Protein AF-A0A478FR84-F1 (afdb_monomer)

Organism: NCBI:txid1494318

Radius of gyration: 19.39 Å; Cα contacts (8 Å, |Δi|>4): 205; chains: 1; bounding box: 71×30×45 Å

Solvent-accessible surface area (backbone atoms only — not comparable to full-atom values): 10203 Å² total; per-residue (Å²): 140,83,86,85,77,84,77,79,88,84,86,74,89,77,79,89,72,84,86,78,90,81,72,82,92,56,98,80,69,77,86,76,57,86,54,21,46,54,40,54,37,41,46,28,49,56,93,45,47,26,65,42,29,39,80,42,28,89,36,54,68,60,44,41,50,48,46,41,52,76,90,48,91,83,24,68,49,42,43,38,48,77,70,28,44,78,57,47,47,75,78,38,79,64,59,93,91,65,49,61,84,52,54,75,65,32,41,46,90,84,40,80,57,35,62,53,53,29,51,49,51,24,52,43,30,59,59,52,26,42,38,72,52,88,75,42,46,43,97,86,70,31,44,34,57,78,77,66,38,47,86,85,31,61,63,58,38,37,45,50,66,72,24,30,42,82,66,129

Nearest PDB structures (foldseek):
  5lks-assembly1_SJ  TM=3.311E-01  e=7.345E+00  Homo sapiens

Structure (mmCIF, N/CA/C/O backbone):
data_AF-A0A478FR84-F1
#
_entry.id   AF-A0A478FR84-F1
#
loop_
_atom_site.group_PDB
_atom_site.id
_atom_site.type_symbol
_atom_site.label_atom_id
_atom_site.label_alt_id
_atom_site.label_comp_id
_atom_site.label_asym_id
_atom_site.label_entity_id
_atom_site.label_seq_id
_atom_site.pdbx_PDB_ins_code
_atom_site.Cartn_x
_atom_site.Cartn_y
_atom_site.Cartn_z
_atom_site.occupancy
_atom_site.B_iso_or_equiv
_atom_site.auth_seq_id
_atom_site.auth_comp_id
_atom_site.auth_asym_id
_atom_site.auth_atom_id
_atom_site.pdbx_PDB_model_num
ATOM 1 N N . MET A 1 1 ? 54.706 4.600 -23.809 1.00 33.97 1 MET A N 1
ATOM 2 C CA . MET A 1 1 ? 54.089 4.143 -22.547 1.00 33.97 1 MET A CA 1
ATOM 3 C C . MET A 1 1 ? 53.428 5.346 -21.904 1.00 33.97 1 MET A C 1
ATOM 5 O O . MET A 1 1 ? 54.115 6.311 -21.604 1.00 33.97 1 MET A O 1
ATOM 9 N N . THR A 1 2 ? 52.104 5.329 -21.812 1.00 34.78 2 THR A N 1
ATOM 10 C CA . THR A 1 2 ? 51.262 6.450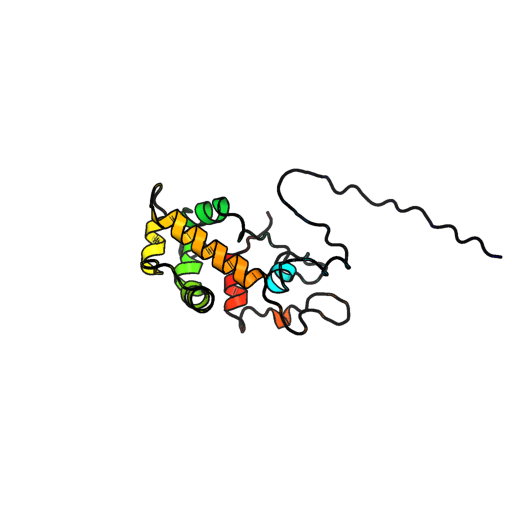 -21.370 1.00 34.78 2 THR A CA 1
ATOM 11 C C . THR A 1 2 ? 50.872 6.216 -19.909 1.00 34.78 2 THR A C 1
ATOM 13 O O . THR A 1 2 ? 50.301 5.161 -19.631 1.00 34.78 2 THR A O 1
ATOM 16 N N . PRO A 1 3 ? 51.147 7.130 -18.963 1.00 38.53 3 PRO A N 1
ATOM 17 C CA . PRO A 1 3 ? 50.631 7.003 -17.606 1.00 38.53 3 PRO A CA 1
ATOM 18 C C . PRO A 1 3 ? 49.152 7.400 -17.564 1.00 38.53 3 PRO A C 1
ATOM 20 O O . PRO A 1 3 ? 48.790 8.540 -17.851 1.00 38.53 3 PRO A O 1
ATOM 23 N N . GLN A 1 4 ? 48.301 6.445 -17.195 1.00 40.28 4 GLN A N 1
ATOM 24 C CA . GLN A 1 4 ? 46.928 6.683 -16.763 1.00 40.28 4 GLN A CA 1
ATOM 25 C C . GLN A 1 4 ? 46.972 7.264 -15.343 1.00 40.28 4 GLN A C 1
ATOM 27 O O . GLN A 1 4 ? 47.256 6.546 -14.387 1.00 40.28 4 GLN A O 1
ATOM 32 N N . ALA A 1 5 ? 46.708 8.562 -15.202 1.00 39.00 5 ALA A N 1
ATOM 33 C CA . ALA A 1 5 ? 46.464 9.186 -13.908 1.00 39.00 5 ALA A CA 1
ATOM 34 C C . ALA A 1 5 ? 44.953 9.245 -13.673 1.00 39.00 5 ALA A C 1
ATOM 36 O O . ALA A 1 5 ? 44.235 10.053 -14.261 1.00 39.00 5 ALA A O 1
ATOM 37 N N . LEU A 1 6 ? 44.494 8.334 -12.818 1.00 42.47 6 LEU A N 1
ATOM 38 C CA . LEU A 1 6 ? 43.196 8.351 -12.162 1.00 42.47 6 LEU A CA 1
ATOM 39 C C . LEU A 1 6 ? 43.046 9.683 -11.413 1.00 42.47 6 LEU A C 1
ATOM 41 O O . LEU A 1 6 ? 43.707 9.919 -10.402 1.00 42.47 6 LEU A O 1
ATOM 45 N N . GLY A 1 7 ? 42.199 10.564 -11.944 1.00 32.72 7 GLY A N 1
ATOM 46 C CA . GLY A 1 7 ? 41.789 11.796 -11.282 1.00 32.72 7 GLY A CA 1
ATOM 47 C C . GLY A 1 7 ? 40.901 11.465 -10.090 1.00 32.72 7 GLY A C 1
ATOM 48 O O . GLY A 1 7 ? 39.835 10.873 -10.246 1.00 32.72 7 GLY A O 1
ATOM 49 N N . ALA A 1 8 ? 41.397 11.819 -8.909 1.00 37.31 8 ALA A N 1
ATOM 50 C CA . ALA A 1 8 ? 40.798 11.611 -7.604 1.00 37.31 8 ALA A CA 1
ATOM 51 C C . ALA A 1 8 ? 39.320 12.026 -7.547 1.00 37.31 8 ALA A C 1
ATOM 53 O O . ALA A 1 8 ? 38.948 13.147 -7.895 1.00 37.31 8 ALA A O 1
ATOM 54 N N . GLY A 1 9 ? 38.493 11.102 -7.056 1.00 38.31 9 GLY A N 1
ATOM 55 C CA . GLY A 1 9 ? 37.107 11.357 -6.708 1.00 38.31 9 GLY A CA 1
ATOM 56 C C . GLY A 1 9 ? 37.006 12.299 -5.512 1.00 38.31 9 GLY A C 1
ATOM 57 O O . GLY A 1 9 ? 37.575 12.046 -4.453 1.00 38.31 9 GLY A O 1
ATOM 58 N N . ALA A 1 10 ? 36.238 13.369 -5.689 1.00 41.78 10 ALA A N 1
ATOM 59 C CA . ALA A 1 10 ? 35.727 14.197 -4.612 1.00 41.78 10 ALA A CA 1
ATOM 60 C C . ALA A 1 10 ? 34.362 14.763 -5.023 1.00 41.78 10 ALA A C 1
ATOM 62 O O . ALA A 1 10 ? 34.281 15.733 -5.767 1.00 41.78 10 ALA A O 1
ATOM 63 N N . ALA A 1 11 ? 33.297 14.125 -4.545 1.00 34.47 11 ALA A N 1
ATOM 64 C CA . ALA A 1 11 ? 31.968 14.694 -4.310 1.00 34.47 11 ALA A CA 1
ATOM 65 C C . ALA A 1 11 ? 31.149 13.573 -3.662 1.00 34.47 11 ALA A C 1
ATOM 67 O O . ALA A 1 11 ? 31.064 12.483 -4.208 1.00 34.47 11 ALA A O 1
ATOM 68 N N . GLY A 1 12 ? 30.545 13.684 -2.497 1.00 29.95 12 GLY A N 1
ATOM 69 C CA . GLY A 1 12 ? 30.397 14.727 -1.501 1.00 29.95 12 GLY A CA 1
ATOM 70 C C . GLY A 1 12 ? 29.642 14.036 -0.360 1.00 29.95 12 GLY A C 1
ATOM 71 O O . GLY A 1 12 ? 28.965 13.031 -0.581 1.00 29.95 12 GLY A O 1
ATOM 72 N N . ALA A 1 13 ? 29.827 14.504 0.867 1.00 36.66 13 ALA A N 1
ATOM 73 C CA . ALA A 1 13 ? 29.253 13.907 2.065 1.00 36.66 13 ALA A CA 1
ATOM 74 C C . ALA A 1 13 ? 27.748 13.598 1.918 1.00 36.66 13 ALA A C 1
ATOM 76 O O . ALA A 1 13 ? 26.933 14.509 1.792 1.00 36.66 13 ALA A O 1
ATOM 77 N N . ALA A 1 14 ? 27.370 12.319 2.005 1.00 38.19 14 ALA A N 1
ATOM 78 C CA . ALA A 1 14 ? 26.016 11.955 2.392 1.00 38.19 14 ALA A CA 1
ATOM 79 C C . ALA A 1 14 ? 25.981 11.941 3.920 1.00 38.19 14 ALA A C 1
ATOM 81 O O . ALA A 1 14 ? 26.526 11.054 4.576 1.00 38.19 14 ALA A O 1
ATOM 82 N N . VAL A 1 15 ? 25.395 13.004 4.460 1.00 35.81 15 VAL A N 1
ATOM 83 C CA . VAL A 1 15 ? 25.083 13.201 5.870 1.00 35.81 15 VAL A CA 1
ATOM 84 C C . VAL A 1 15 ? 24.380 11.950 6.401 1.00 35.81 15 VAL A C 1
ATOM 86 O O . VAL A 1 15 ? 23.241 11.657 6.044 1.00 35.81 15 VAL A O 1
ATOM 89 N N . ILE A 1 16 ? 25.078 11.201 7.254 1.00 41.44 16 ILE A N 1
ATOM 90 C CA . ILE A 1 16 ? 24.515 10.113 8.053 1.00 41.44 16 ILE A CA 1
ATOM 91 C C . ILE A 1 16 ? 23.697 10.781 9.164 1.00 41.44 16 ILE A C 1
ATOM 93 O O . ILE A 1 16 ? 24.191 11.047 10.255 1.00 41.44 16 ILE A O 1
ATOM 97 N N . GLY A 1 17 ? 22.456 11.137 8.838 1.00 28.72 17 GLY A N 1
ATOM 98 C CA . GLY A 1 17 ? 21.479 11.707 9.758 1.00 28.72 17 GLY A CA 1
ATOM 99 C C . GLY A 1 17 ? 20.330 10.732 9.990 1.00 28.72 17 GLY A C 1
ATOM 100 O O . GLY A 1 17 ? 19.425 10.652 9.174 1.00 28.72 17 GLY A O 1
ATOM 101 N N . GLY A 1 18 ? 20.415 9.982 11.092 1.00 33.12 18 GLY A N 1
ATOM 102 C CA . GLY A 1 18 ? 19.318 9.383 11.868 1.00 33.12 18 GLY A CA 1
ATOM 103 C C . GLY A 1 18 ? 18.104 8.767 11.153 1.00 33.12 18 GLY A C 1
ATOM 104 O O . GLY A 1 18 ? 17.166 9.471 10.803 1.00 33.12 18 GLY A O 1
ATOM 105 N N . GLY A 1 19 ? 18.034 7.428 11.154 1.00 32.97 19 GLY A N 1
ATOM 106 C CA . GLY A 1 19 ? 16.759 6.697 11.238 1.00 32.97 19 GLY A CA 1
ATOM 107 C C . GLY A 1 19 ? 16.307 5.937 9.987 1.00 32.97 19 GLY A C 1
ATOM 108 O O . GLY A 1 19 ? 15.428 6.397 9.268 1.00 32.97 19 GLY A O 1
ATOM 109 N N . GLY A 1 20 ? 16.831 4.718 9.806 1.00 35.31 20 GLY A N 1
ATOM 110 C CA . GLY A 1 20 ? 16.208 3.661 8.994 1.00 35.31 20 GLY A CA 1
ATOM 111 C C . GLY A 1 20 ? 16.626 3.603 7.520 1.00 35.31 20 GLY A C 1
ATOM 112 O O . GLY A 1 20 ? 16.016 4.238 6.671 1.00 35.31 20 GLY A O 1
ATOM 113 N N . THR A 1 21 ? 17.642 2.785 7.218 1.00 41.41 21 THR A N 1
ATOM 114 C CA . THR A 1 21 ? 17.757 2.001 5.963 1.00 41.41 21 THR A CA 1
ATOM 115 C C . THR A 1 21 ? 17.374 2.689 4.637 1.00 41.41 21 THR A C 1
ATOM 117 O O . THR A 1 21 ? 16.688 2.105 3.802 1.00 41.41 21 THR A O 1
ATOM 120 N N . LEU A 1 22 ? 17.889 3.890 4.365 1.00 44.78 22 LEU A N 1
ATOM 121 C CA . LEU A 1 22 ? 17.962 4.417 2.996 1.00 44.78 22 LEU A CA 1
ATOM 122 C C . LEU A 1 22 ? 19.261 3.920 2.353 1.00 44.78 22 LEU A C 1
ATOM 124 O O . LEU A 1 22 ? 20.299 4.576 2.394 1.00 44.78 22 LEU A O 1
ATOM 128 N N . ALA A 1 23 ? 19.204 2.694 1.832 1.00 43.25 23 ALA A N 1
ATOM 129 C CA . ALA A 1 23 ? 20.297 2.074 1.101 1.00 43.25 23 ALA A CA 1
ATOM 130 C C . ALA A 1 23 ? 20.655 2.884 -0.157 1.00 43.25 23 ALA A C 1
ATOM 132 O O . ALA A 1 23 ? 19.790 3.397 -0.869 1.00 43.25 23 ALA A O 1
ATOM 133 N N . ALA A 1 24 ? 21.960 2.974 -0.401 1.00 41.88 24 ALA A N 1
ATOM 134 C CA . ALA A 1 24 ? 22.611 3.677 -1.493 1.00 41.88 24 ALA A CA 1
ATOM 135 C C . ALA A 1 24 ? 22.001 3.352 -2.870 1.00 41.88 24 ALA A C 1
ATOM 137 O O . ALA A 1 24 ? 22.187 2.263 -3.411 1.00 41.88 24 ALA A O 1
ATOM 138 N N . TYR A 1 25 ? 21.320 4.330 -3.468 1.00 48.34 25 TYR A N 1
ATOM 139 C CA . TYR A 1 25 ? 20.885 4.281 -4.863 1.00 48.34 25 TYR A CA 1
ATOM 140 C C . TYR A 1 25 ? 22.049 4.690 -5.780 1.00 48.34 25 TYR A C 1
ATOM 142 O O . TYR A 1 25 ? 22.104 5.805 -6.292 1.00 48.34 25 TYR A O 1
ATOM 150 N N . ALA A 1 26 ? 22.995 3.770 -5.981 1.00 42.62 26 ALA A N 1
ATOM 151 C CA . ALA A 1 26 ? 23.923 3.804 -7.107 1.00 42.62 26 ALA A CA 1
ATOM 152 C C . ALA A 1 26 ? 23.573 2.644 -8.049 1.00 42.62 26 ALA A C 1
ATOM 154 O O . ALA A 1 26 ? 23.415 1.500 -7.617 1.00 42.62 26 ALA A O 1
ATOM 155 N N . ALA A 1 27 ? 23.383 2.959 -9.331 1.00 45.19 27 ALA A N 1
ATOM 156 C CA . ALA A 1 27 ? 23.014 2.019 -10.382 1.00 45.19 27 ALA A CA 1
ATOM 157 C C . ALA A 1 27 ? 23.964 0.802 -10.394 1.00 45.19 27 ALA A C 1
ATOM 159 O O . ALA A 1 27 ? 25.123 0.924 -10.772 1.00 45.19 27 ALA A O 1
ATOM 160 N N . GLY A 1 28 ? 23.482 -0.361 -9.935 1.00 38.59 28 GLY A N 1
ATOM 161 C CA . GLY A 1 28 ? 24.254 -1.615 -9.913 1.00 38.59 28 GLY A CA 1
ATOM 162 C C . GLY A 1 28 ? 23.944 -2.580 -8.759 1.00 38.59 28 GLY A C 1
ATOM 163 O O . GLY A 1 28 ? 24.228 -3.766 -8.878 1.00 38.59 28 GLY A O 1
ATOM 164 N N . ALA A 1 29 ? 23.311 -2.131 -7.668 1.00 45.84 29 ALA A N 1
ATOM 165 C CA . ALA A 1 29 ? 23.097 -2.949 -6.459 1.00 45.84 29 ALA A CA 1
ATOM 166 C C . ALA A 1 29 ? 21.748 -3.716 -6.388 1.00 45.84 29 ALA A C 1
ATOM 168 O O . ALA A 1 29 ? 21.332 -4.139 -5.312 1.00 45.84 29 ALA A O 1
ATOM 169 N N . PHE A 1 30 ? 21.048 -3.923 -7.511 1.00 48.56 30 PHE A N 1
ATOM 170 C CA . PHE A 1 30 ? 19.729 -4.592 -7.545 1.00 48.56 30 PHE A CA 1
ATOM 171 C C . PHE A 1 30 ? 19.785 -6.134 -7.503 1.00 48.56 30 PHE A C 1
ATOM 173 O O . PHE A 1 30 ? 18.764 -6.782 -7.693 1.00 48.56 30 PHE A O 1
ATOM 180 N N . GLY A 1 31 ? 20.948 -6.742 -7.249 1.00 45.09 31 GLY A N 1
ATOM 181 C CA . GLY A 1 31 ? 21.072 -8.205 -7.185 1.00 45.09 31 GLY A CA 1
ATOM 182 C C . GLY A 1 31 ? 20.457 -8.851 -5.936 1.00 45.09 31 GLY A C 1
ATOM 183 O O . GLY A 1 31 ? 20.100 -10.019 -5.992 1.00 45.09 31 GLY A O 1
ATOM 184 N N . ASN A 1 32 ? 20.306 -8.106 -4.830 1.00 51.38 32 ASN A N 1
ATOM 185 C CA . ASN A 1 32 ? 19.912 -8.658 -3.520 1.00 51.38 32 ASN A CA 1
ATOM 186 C C . ASN A 1 32 ? 18.801 -7.863 -2.799 1.00 51.38 32 ASN A C 1
ATOM 188 O O . ASN A 1 32 ? 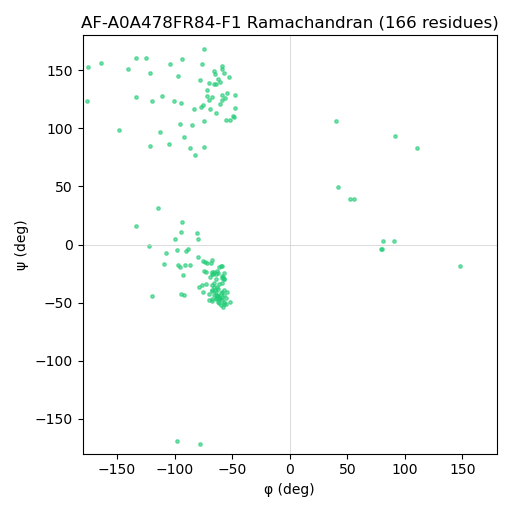18.611 -8.034 -1.594 1.00 51.38 32 ASN A O 1
ATOM 192 N N . SER A 1 33 ? 18.067 -6.982 -3.489 1.00 63.28 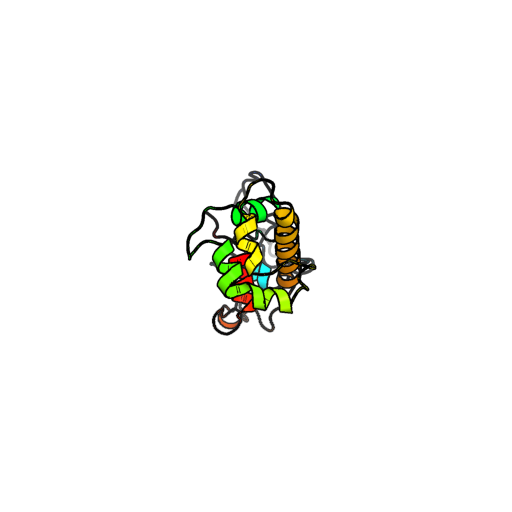33 SER A N 1
ATOM 193 C CA . SER A 1 33 ? 16.895 -6.341 -2.876 1.00 63.28 33 SER A CA 1
ATOM 194 C C . SER A 1 33 ? 15.784 -7.385 -2.714 1.00 63.28 33 SER A C 1
ATOM 196 O O . SER A 1 33 ? 15.385 -7.977 -3.716 1.00 63.28 33 SER A O 1
ATOM 198 N N . PRO A 1 34 ? 15.240 -7.611 -1.502 1.00 73.44 34 PRO A N 1
ATOM 199 C CA . PRO A 1 34 ? 14.076 -8.479 -1.339 1.00 73.44 34 PRO A CA 1
ATOM 200 C C . PRO A 1 34 ? 12.816 -7.871 -1.972 1.00 73.44 34 PRO A C 1
ATOM 202 O O . PRO A 1 34 ? 11.819 -8.573 -2.114 1.00 73.44 34 PRO A O 1
ATOM 205 N N . TYR A 1 35 ? 12.853 -6.583 -2.325 1.00 83.88 35 TYR A N 1
ATOM 206 C CA . TYR A 1 35 ? 11.764 -5.840 -2.943 1.00 83.88 35 TYR A CA 1
ATOM 207 C C . TYR A 1 35 ? 11.912 -5.759 -4.462 1.00 83.88 35 TYR A C 1
ATOM 209 O O . TYR A 1 35 ? 13.028 -5.628 -4.972 1.00 83.88 35 TYR A O 1
ATOM 217 N N . GLY A 1 36 ? 10.770 -5.790 -5.144 1.00 87.69 36 GLY A N 1
ATOM 218 C CA . GLY A 1 36 ? 10.638 -5.737 -6.591 1.00 87.69 36 GLY A CA 1
ATOM 219 C C . GLY A 1 36 ? 10.312 -4.342 -7.116 1.00 87.69 36 GLY A C 1
ATOM 220 O O . GLY A 1 36 ? 10.379 -3.332 -6.408 1.00 87.69 36 GLY A O 1
ATOM 221 N N . ASP A 1 37 ? 9.958 -4.296 -8.392 1.00 88.50 37 ASP A N 1
ATOM 222 C CA . ASP A 1 37 ? 9.820 -3.063 -9.163 1.00 88.50 37 ASP A CA 1
ATOM 223 C C . ASP A 1 37 ? 8.804 -2.070 -8.598 1.00 88.50 37 ASP A C 1
ATOM 225 O O . ASP A 1 37 ? 9.038 -0.867 -8.669 1.00 88.50 37 ASP A O 1
ATOM 229 N N . TYR A 1 38 ? 7.717 -2.541 -7.984 1.00 88.38 38 TYR A N 1
ATOM 230 C CA . TYR A 1 38 ? 6.721 -1.667 -7.355 1.00 88.38 38 TYR A CA 1
ATOM 231 C C . TYR A 1 38 ? 7.347 -0.782 -6.271 1.00 88.38 38 TYR A C 1
ATOM 233 O O . TYR A 1 38 ? 7.251 0.446 -6.297 1.00 88.38 38 TYR A O 1
ATOM 241 N N . TYR A 1 39 ? 8.040 -1.401 -5.321 1.00 90.88 39 TYR A N 1
ATOM 242 C CA . TYR A 1 39 ? 8.736 -0.667 -4.274 1.00 90.88 39 TYR A CA 1
ATOM 243 C C . TYR A 1 39 ? 9.814 0.242 -4.870 1.00 90.88 39 TYR A C 1
ATOM 245 O O . TYR A 1 39 ? 9.839 1.440 -4.590 1.00 90.88 39 TYR A O 1
ATOM 253 N N . LEU A 1 40 ? 10.666 -0.320 -5.732 1.00 90.31 40 LEU A N 1
ATOM 254 C CA . LEU A 1 40 ? 11.845 0.378 -6.232 1.00 90.31 40 LEU A CA 1
ATOM 255 C C . LEU A 1 40 ? 11.482 1.583 -7.104 1.00 90.31 40 LEU A C 1
ATOM 257 O O . LEU A 1 40 ? 12.206 2.579 -7.069 1.00 90.31 40 LEU A O 1
ATOM 261 N N . TYR A 1 41 ? 10.380 1.512 -7.852 1.00 89.81 41 TYR A N 1
ATOM 262 C CA . TYR A 1 41 ? 9.838 2.622 -8.629 1.00 89.81 41 TYR A CA 1
ATOM 263 C C . TYR A 1 41 ? 9.254 3.720 -7.732 1.00 89.81 41 TYR A C 1
ATOM 265 O O . TYR A 1 41 ? 9.597 4.895 -7.898 1.00 89.81 41 TYR A O 1
ATOM 273 N N . ALA A 1 42 ? 8.426 3.355 -6.742 1.00 90.12 42 ALA A N 1
ATOM 274 C CA . ALA A 1 42 ? 7.838 4.324 -5.813 1.00 90.12 42 ALA A CA 1
ATOM 275 C C . ALA A 1 42 ? 8.907 5.120 -5.054 1.00 90.12 42 ALA A C 1
ATOM 277 O O . ALA A 1 42 ? 8.747 6.324 -4.851 1.00 90.12 42 ALA A O 1
ATOM 278 N N . THR A 1 43 ? 9.984 4.463 -4.617 1.00 89.31 43 THR A N 1
ATOM 279 C CA . THR A 1 43 ? 11.010 5.086 -3.768 1.00 89.31 43 THR A CA 1
ATOM 280 C C . THR A 1 43 ? 12.156 5.725 -4.542 1.00 89.31 43 THR A C 1
ATOM 282 O O . THR A 1 43 ? 12.893 6.531 -3.968 1.00 89.31 43 THR A O 1
ATOM 285 N N . ALA A 1 44 ? 12.338 5.376 -5.820 1.00 87.00 44 ALA A N 1
ATOM 286 C CA . ALA A 1 44 ? 13.380 5.957 -6.659 1.00 87.00 44 ALA A CA 1
ATOM 287 C C . ALA A 1 44 ? 13.153 7.455 -6.890 1.00 87.00 44 ALA A C 1
ATOM 289 O O . ALA A 1 44 ? 12.020 7.910 -7.025 1.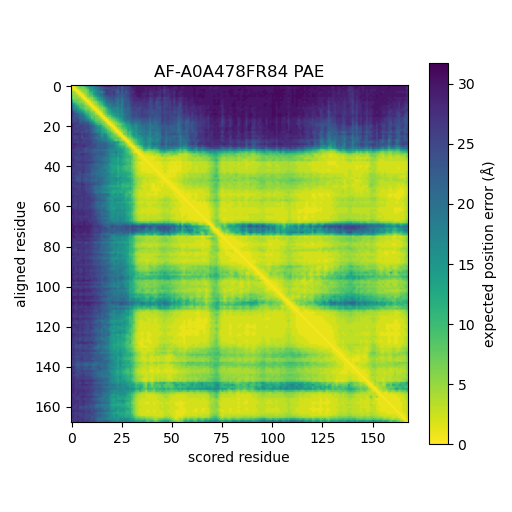00 87.00 44 ALA A O 1
ATOM 290 N N . SER A 1 45 ? 14.252 8.203 -7.004 1.00 83.94 45 SER A N 1
ATOM 291 C CA . SER A 1 45 ? 14.215 9.630 -7.333 1.00 83.94 45 SER A CA 1
ATOM 292 C C . SER A 1 45 ? 13.498 9.893 -8.662 1.00 83.94 45 SER A C 1
ATOM 294 O O . SER A 1 45 ? 13.610 9.111 -9.614 1.00 83.94 45 SER A O 1
ATOM 296 N N . THR A 1 46 ? 12.828 11.040 -8.745 1.00 85.62 46 THR A N 1
ATOM 297 C CA . THR A 1 46 ? 12.179 11.539 -9.964 1.00 85.62 46 THR A CA 1
ATOM 298 C C . THR A 1 46 ? 13.156 11.714 -11.128 1.00 85.62 46 THR A C 1
ATOM 300 O O . THR A 1 46 ? 12.769 11.530 -12.279 1.00 85.62 46 THR A O 1
ATOM 303 N N . THR A 1 47 ? 14.444 11.958 -10.863 1.00 82.50 47 THR A N 1
ATOM 304 C CA . THR A 1 47 ? 15.497 12.031 -11.898 1.00 82.50 47 THR A CA 1
ATOM 305 C C . THR A 1 47 ? 15.725 10.701 -12.626 1.00 82.50 47 THR A C 1
ATOM 307 O O . THR A 1 47 ? 16.130 10.687 -13.788 1.00 82.50 47 THR A O 1
ATOM 310 N N . ASN A 1 48 ? 15.401 9.579 -11.978 1.00 83.19 48 ASN A N 1
ATOM 311 C CA . ASN A 1 48 ? 15.430 8.236 -12.564 1.00 83.19 48 ASN A CA 1
ATOM 312 C C . ASN A 1 48 ? 14.058 7.800 -13.110 1.00 83.19 48 ASN A C 1
ATOM 314 O O . ASN A 1 48 ? 13.863 6.624 -13.418 1.00 83.19 48 ASN A O 1
ATOM 318 N N . GLY A 1 49 ? 13.097 8.725 -13.190 1.00 83.06 49 GLY A N 1
ATOM 319 C CA . GLY A 1 49 ? 11.713 8.459 -13.580 1.00 83.06 49 GLY A CA 1
ATOM 320 C C . GLY A 1 49 ? 10.832 7.900 -12.459 1.00 83.06 49 GLY A C 1
ATOM 321 O O . GLY A 1 49 ? 9.679 7.588 -12.729 1.00 83.06 49 GLY A O 1
ATOM 322 N N . GLY A 1 50 ? 11.347 7.760 -11.230 1.00 87.44 50 GLY A N 1
ATOM 323 C CA . GLY A 1 50 ? 10.595 7.269 -10.068 1.00 87.44 50 GLY A CA 1
ATOM 324 C C . GLY A 1 50 ? 9.661 8.315 -9.449 1.00 87.44 50 GLY A C 1
ATOM 325 O O . GLY A 1 50 ? 9.469 9.398 -9.999 1.00 87.44 50 GLY A O 1
ATOM 326 N N . GLN A 1 51 ? 9.080 8.001 -8.287 1.00 89.19 51 GLN A N 1
ATOM 327 C CA . GLN A 1 51 ? 8.113 8.887 -7.612 1.00 89.19 51 GLN A CA 1
ATOM 328 C C . GLN A 1 51 ? 8.641 9.593 -6.354 1.00 89.19 51 GLN A C 1
ATOM 330 O O . GLN A 1 51 ? 7.940 10.436 -5.796 1.00 89.19 51 GLN A O 1
ATOM 335 N N . ASP A 1 52 ? 9.845 9.253 -5.899 1.00 89.88 52 ASP A N 1
ATOM 336 C CA . ASP A 1 52 ? 10.503 9.813 -4.715 1.00 89.88 52 ASP A CA 1
ATOM 337 C C . ASP A 1 52 ? 9.649 9.777 -3.431 1.00 89.88 52 ASP A C 1
ATOM 339 O O . ASP A 1 52 ? 9.649 10.691 -2.609 1.00 89.88 52 ASP A O 1
ATOM 343 N N . ARG A 1 53 ? 8.898 8.691 -3.231 1.00 91.06 53 ARG A N 1
ATOM 344 C CA . ARG A 1 53 ? 8.009 8.499 -2.075 1.00 91.06 53 ARG A CA 1
ATOM 345 C C . ARG A 1 53 ? 8.708 7.750 -0.943 1.00 91.06 53 ARG A C 1
ATOM 347 O O . ARG A 1 53 ? 9.710 7.062 -1.142 1.00 91.06 53 ARG A O 1
ATOM 354 N N . LYS A 1 54 ? 8.180 7.870 0.275 1.00 90.44 54 LYS A N 1
ATOM 355 C CA . LYS A 1 54 ? 8.623 7.095 1.441 1.00 90.44 54 LYS A CA 1
ATOM 356 C C . LYS A 1 54 ? 7.750 5.854 1.594 1.00 90.44 54 LYS A C 1
ATOM 358 O O . LYS A 1 54 ? 6.540 5.981 1.761 1.00 90.44 54 LYS A O 1
ATOM 363 N N . TYR A 1 55 ? 8.358 4.672 1.582 1.00 91.50 55 TYR A N 1
ATOM 364 C CA . TYR A 1 55 ? 7.671 3.425 1.923 1.00 91.50 55 TYR A CA 1
ATOM 365 C C . TYR A 1 55 ? 7.390 3.360 3.428 1.00 91.50 55 TYR A C 1
ATOM 367 O O . TYR A 1 55 ? 8.272 3.633 4.240 1.00 91.50 55 TYR A O 1
ATOM 375 N N . ILE A 1 56 ? 6.157 3.004 3.784 1.00 93.31 56 ILE A N 1
ATOM 376 C CA . ILE A 1 56 ? 5.686 2.846 5.168 1.00 93.31 56 ILE A CA 1
ATOM 377 C C . ILE A 1 56 ? 5.150 1.440 5.446 1.00 93.31 56 ILE A C 1
ATOM 379 O O . ILE A 1 56 ? 4.734 1.160 6.564 1.00 93.31 56 ILE A O 1
ATOM 383 N N . GLY A 1 57 ? 5.143 0.551 4.447 1.00 89.50 57 GLY A N 1
ATOM 384 C CA . GLY A 1 57 ? 4.559 -0.782 4.582 1.00 89.50 57 GLY A CA 1
ATOM 385 C C . GLY A 1 57 ? 5.195 -1.614 5.694 1.00 89.50 57 GLY A C 1
ATOM 386 O O . GLY A 1 57 ? 4.496 -2.397 6.324 1.00 89.50 57 GLY A O 1
ATOM 387 N N . SER A 1 58 ? 6.474 -1.386 6.006 1.00 89.69 58 SER A N 1
ATOM 388 C CA . SER A 1 58 ? 7.203 -2.029 7.107 1.00 89.69 58 SER A CA 1
ATOM 389 C C . SER A 1 58 ? 7.099 -1.297 8.457 1.00 89.69 58 SER A C 1
ATOM 391 O O . SER A 1 58 ? 7.640 -1.777 9.450 1.00 89.69 58 SER A O 1
ATOM 393 N N . ASP A 1 59 ? 6.447 -0.132 8.514 1.00 90.69 59 ASP A N 1
ATOM 394 C CA . ASP A 1 59 ? 6.350 0.720 9.705 1.00 90.69 59 ASP A CA 1
ATOM 395 C C . ASP A 1 59 ? 4.954 0.599 10.335 1.00 90.69 59 ASP A C 1
ATOM 397 O O . ASP A 1 59 ? 4.032 1.365 10.044 1.00 90.69 59 ASP A O 1
ATOM 401 N N . LEU A 1 60 ? 4.791 -0.402 11.208 1.00 91.12 60 LEU A N 1
ATOM 402 C CA . LEU A 1 60 ? 3.527 -0.654 11.908 1.00 91.12 60 LEU A CA 1
ATOM 403 C C . LEU A 1 60 ? 3.062 0.560 12.716 1.00 91.12 60 LEU A C 1
ATOM 405 O O . LEU A 1 60 ? 1.871 0.861 12.715 1.00 91.12 60 LEU A O 1
ATOM 409 N N . SER A 1 61 ? 3.983 1.275 13.364 1.00 90.62 61 SER A N 1
ATOM 410 C CA . SER A 1 61 ? 3.657 2.471 14.143 1.00 90.62 61 SER A CA 1
ATOM 411 C C . SER A 1 61 ? 3.063 3.555 13.249 1.00 90.62 61 SER A C 1
ATOM 413 O O . SER A 1 61 ? 2.027 4.129 13.589 1.00 90.62 61 SER A O 1
ATOM 415 N N . LYS A 1 62 ? 3.653 3.788 12.068 1.00 91.19 62 LYS A N 1
ATOM 416 C CA . LYS A 1 62 ? 3.122 4.761 11.107 1.00 91.19 62 LYS A CA 1
ATOM 417 C C . LYS A 1 62 ? 1.782 4.331 10.521 1.00 91.19 62 LYS A C 1
ATOM 419 O O . LYS A 1 62 ? 0.883 5.158 10.385 1.00 91.19 62 LYS A O 1
ATOM 424 N N . ILE A 1 63 ? 1.618 3.048 10.210 1.00 92.25 63 ILE A N 1
ATOM 425 C CA . ILE A 1 63 ? 0.338 2.494 9.752 1.00 92.25 63 ILE A CA 1
ATOM 426 C C . ILE A 1 63 ? -0.749 2.716 10.813 1.00 92.25 63 ILE A C 1
ATOM 428 O O . ILE A 1 63 ? -1.848 3.160 10.492 1.00 92.25 63 ILE A O 1
ATOM 432 N N . GLN A 1 64 ? -0.449 2.455 12.086 1.00 91.62 64 GLN A N 1
ATOM 433 C CA . GLN A 1 64 ? -1.387 2.678 13.187 1.00 91.62 64 GLN A CA 1
ATOM 434 C C . GLN A 1 64 ? -1.722 4.156 13.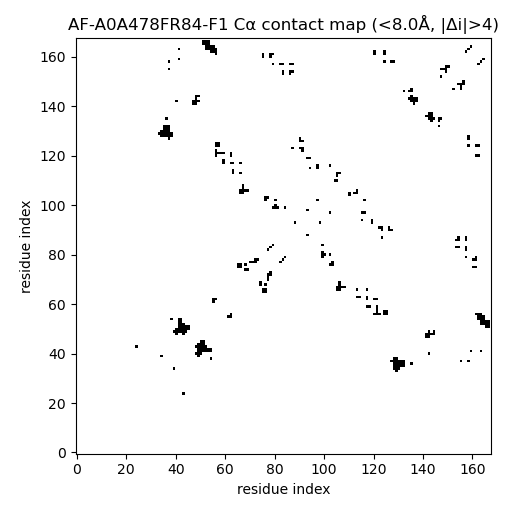388 1.00 91.62 64 GLN A C 1
ATOM 436 O O . GLN A 1 64 ? -2.873 4.489 13.660 1.00 91.62 64 GLN A O 1
ATOM 441 N N . GLU A 1 65 ? -0.738 5.043 13.247 1.00 90.31 65 GLU A N 1
ATOM 442 C CA . GLU A 1 65 ? -0.945 6.492 13.276 1.00 90.31 65 GLU A CA 1
ATOM 443 C C . GLU A 1 65 ? -1.930 6.924 12.178 1.00 90.31 65 GLU A C 1
ATOM 445 O O . GLU A 1 65 ? -2.912 7.610 12.460 1.00 90.31 65 GLU A O 1
ATOM 450 N N . LEU A 1 66 ? -1.734 6.452 10.942 1.00 90.88 66 LEU A N 1
ATOM 451 C CA . LEU A 1 66 ? -2.620 6.754 9.813 1.00 90.88 66 LEU A CA 1
ATOM 452 C C . LEU A 1 66 ? -4.015 6.128 9.967 1.00 90.88 66 LEU A C 1
ATOM 454 O O . LEU A 1 66 ? -5.008 6.753 9.594 1.00 90.88 66 LEU A O 1
ATOM 458 N N . LEU A 1 67 ? -4.115 4.936 10.567 1.00 90.06 67 LEU A N 1
ATOM 459 C CA . LEU A 1 67 ? -5.393 4.312 10.934 1.00 90.06 67 LEU A CA 1
ATOM 460 C C . LEU A 1 67 ? -6.147 5.080 12.023 1.00 90.06 67 LEU A C 1
ATOM 462 O O . LEU A 1 67 ? -7.363 4.930 12.103 1.00 90.06 67 LEU A O 1
ATOM 466 N N . LYS A 1 68 ? -5.464 5.879 12.850 1.00 88.50 68 LYS A N 1
ATOM 467 C CA . LYS A 1 68 ? -6.068 6.705 13.912 1.00 88.50 68 LYS A CA 1
ATOM 468 C C . LYS A 1 68 ? -6.339 8.144 13.496 1.00 88.50 68 LYS A C 1
ATOM 470 O O . LYS A 1 68 ? -7.132 8.814 14.150 1.00 88.50 68 LYS A O 1
ATOM 475 N N . ALA A 1 69 ? -5.692 8.623 12.434 1.00 84.88 69 ALA A N 1
ATOM 476 C CA . ALA A 1 69 ? -5.833 9.996 11.967 1.00 84.88 69 ALA A CA 1
ATOM 477 C C . ALA A 1 69 ? -7.313 10.375 11.750 1.00 84.88 69 ALA A C 1
ATOM 479 O O . ALA A 1 69 ? -8.134 9.537 11.356 1.00 84.88 69 ALA A O 1
ATOM 480 N N . ALA A 1 70 ? -7.650 11.632 12.055 1.00 64.88 70 ALA A N 1
ATOM 481 C CA . ALA A 1 70 ? -9.023 12.135 12.048 1.00 64.88 70 ALA A CA 1
ATOM 482 C C . ALA A 1 70 ? -9.713 11.986 10.676 1.00 64.88 70 ALA A C 1
ATOM 484 O O . ALA A 1 70 ? -9.066 11.968 9.627 1.00 64.88 70 ALA A O 1
ATOM 485 N N . ASP A 1 71 ? -11.041 11.844 10.713 1.00 67.94 71 ASP A N 1
ATOM 486 C CA . ASP A 1 71 ? -11.886 11.558 9.552 1.00 67.94 71 ASP A CA 1
ATOM 487 C C . ASP A 1 71 ? -11.995 12.728 8.558 1.00 67.94 71 ASP A C 1
ATOM 489 O O . ASP A 1 71 ? -12.194 13.884 8.923 1.00 67.94 71 ASP A O 1
ATOM 493 N N . GLY A 1 72 ? -11.956 12.360 7.277 1.00 55.75 72 GLY A N 1
ATOM 494 C CA . GLY A 1 72 ? -12.349 13.131 6.098 1.00 55.75 72 GLY A CA 1
ATOM 495 C C . GLY A 1 72 ? -12.509 12.156 4.924 1.00 55.75 72 GLY A C 1
ATOM 496 O O . GLY A 1 72 ? -11.902 11.080 4.940 1.00 55.75 72 GLY A O 1
ATOM 497 N N . SER A 1 73 ? -13.304 12.491 3.900 1.00 49.88 73 SER A N 1
ATOM 498 C CA . SER A 1 73 ? -13.487 11.630 2.710 1.00 49.88 73 SER A CA 1
ATOM 499 C C . SER A 1 73 ? -12.178 11.347 1.954 1.00 49.88 73 SER A C 1
ATOM 501 O O . SER A 1 73 ? -12.095 10.372 1.214 1.00 49.88 73 SER A O 1
ATOM 503 N N . SER A 1 74 ? -11.146 12.163 2.190 1.00 59.38 74 SER A N 1
ATOM 504 C CA . SER A 1 74 ? -9.780 12.037 1.673 1.00 59.38 74 SER A CA 1
ATOM 505 C C . SER A 1 74 ? -8.777 11.422 2.662 1.00 59.38 74 SER A C 1
ATOM 507 O O . SER A 1 74 ? -7.581 11.383 2.374 1.00 59.38 74 SER A O 1
ATOM 509 N N . SER A 1 75 ? -9.218 10.963 3.838 1.00 79.50 75 SER A N 1
ATOM 510 C CA . SER A 1 75 ? -8.318 10.344 4.818 1.00 79.50 75 SER A CA 1
ATOM 511 C C . SER A 1 75 ? -7.740 9.024 4.290 1.00 79.50 75 SER A C 1
ATOM 513 O O . SER A 1 75 ? -8.390 8.291 3.543 1.00 79.50 75 SER A O 1
ATOM 515 N N . TRP A 1 76 ? -6.516 8.691 4.707 1.00 87.88 76 TRP A N 1
ATOM 516 C CA . TRP A 1 76 ? -5.832 7.453 4.308 1.00 87.88 76 TRP A CA 1
ATOM 517 C C . TRP A 1 76 ? -6.673 6.199 4.615 1.00 87.88 76 TRP A C 1
ATOM 519 O O . TRP A 1 76 ? -6.820 5.313 3.773 1.00 87.88 76 TRP A O 1
ATOM 529 N N . ARG A 1 77 ? -7.335 6.182 5.781 1.00 89.25 77 ARG A N 1
ATOM 530 C CA . ARG A 1 77 ? -8.305 5.148 6.172 1.00 89.25 77 ARG A CA 1
ATOM 531 C C . ARG A 1 77 ? -9.498 5.067 5.211 1.00 89.25 77 ARG A C 1
ATOM 533 O O . ARG A 1 77 ? -9.855 3.969 4.788 1.00 89.25 77 ARG A O 1
ATOM 540 N N . ALA A 1 78 ? -10.088 6.206 4.838 1.00 87.50 78 ALA A N 1
ATOM 541 C CA . ALA A 1 78 ? -11.201 6.244 3.889 1.00 87.50 78 ALA A CA 1
ATOM 542 C C . ALA A 1 78 ? -10.794 5.737 2.496 1.00 87.50 78 ALA A C 1
ATOM 544 O O . ALA A 1 78 ? -11.581 5.039 1.858 1.00 87.50 78 ALA A O 1
ATOM 545 N N . SER A 1 79 ? -9.565 6.020 2.044 1.00 89.81 79 SER A N 1
ATOM 546 C CA . SER A 1 79 ? -9.052 5.489 0.772 1.00 89.81 79 SER A CA 1
ATOM 547 C C . SER A 1 79 ? -8.972 3.957 0.789 1.00 89.81 79 SER A C 1
ATOM 549 O O . SER A 1 79 ? -9.457 3.295 -0.131 1.00 89.81 79 SER A O 1
ATOM 551 N N . ILE A 1 80 ? -8.471 3.367 1.882 1.00 91.81 80 ILE A N 1
ATOM 552 C CA . ILE A 1 80 ? -8.480 1.907 2.051 1.00 91.81 80 ILE A CA 1
ATOM 553 C C . ILE A 1 80 ? -9.912 1.377 2.009 1.00 91.81 80 ILE A C 1
ATOM 555 O O . ILE A 1 80 ? -10.204 0.490 1.212 1.00 91.81 80 ILE A O 1
ATOM 559 N N . LYS A 1 81 ? -10.811 1.940 2.824 1.00 91.50 81 LYS A N 1
ATOM 560 C CA . LYS A 1 81 ? -12.203 1.486 2.936 1.00 91.50 81 LYS A CA 1
ATOM 561 C C . LYS A 1 81 ? -12.947 1.502 1.601 1.00 91.50 81 LYS A C 1
ATOM 563 O O . LYS A 1 81 ? -13.608 0.527 1.250 1.00 91.50 81 LYS A O 1
ATOM 568 N N . ASN A 1 82 ? -12.883 2.637 0.909 1.00 89.19 82 ASN A N 1
ATOM 569 C CA . ASN A 1 82 ? -13.775 2.945 -0.204 1.00 89.19 82 ASN A CA 1
ATOM 570 C C . ASN A 1 82 ? -13.195 2.529 -1.557 1.00 89.19 82 ASN A C 1
ATOM 572 O O . ASN A 1 82 ? -13.964 2.278 -2.481 1.00 89.19 82 ASN A O 1
ATOM 576 N N . THR A 1 83 ? -11.866 2.465 -1.674 1.00 90.00 83 THR A N 1
ATOM 577 C CA . THR A 1 83 ? -11.196 2.323 -2.972 1.00 90.00 83 THR A CA 1
ATOM 578 C C . THR A 1 83 ? -10.359 1.053 -3.063 1.00 90.00 83 THR A C 1
ATOM 580 O O . THR A 1 83 ? -10.423 0.361 -4.075 1.00 90.00 83 THR A O 1
ATOM 583 N N . HIS A 1 84 ? -9.579 0.728 -2.026 1.00 93.06 84 HIS A N 1
ATOM 584 C CA . HIS A 1 84 ? -8.495 -0.260 -2.165 1.00 93.06 84 HIS A CA 1
ATOM 585 C C . HIS A 1 84 ? -8.743 -1.595 -1.469 1.00 93.06 84 HIS A C 1
ATOM 587 O O . HIS A 1 84 ? -8.077 -2.575 -1.795 1.00 93.06 84 HIS A O 1
ATOM 593 N N . TRP A 1 85 ? -9.703 -1.667 -0.544 1.00 93.44 85 TRP A N 1
ATOM 594 C CA . TRP A 1 85 ? -9.969 -2.868 0.252 1.00 93.44 85 TRP A CA 1
ATOM 595 C C . TRP A 1 85 ? -10.153 -4.121 -0.607 1.00 93.44 85 TRP A C 1
ATOM 597 O O . TRP A 1 85 ? -9.507 -5.141 -0.370 1.00 93.44 85 TRP A O 1
ATOM 607 N N . ASP A 1 86 ? -10.996 -4.027 -1.635 1.00 92.00 86 ASP A N 1
ATOM 608 C CA . ASP A 1 86 ? -11.339 -5.166 -2.488 1.00 92.00 86 ASP A CA 1
ATOM 609 C C . ASP A 1 86 ? -10.135 -5.651 -3.316 1.00 92.00 86 ASP A C 1
ATOM 611 O O . ASP A 1 86 ? -10.056 -6.825 -3.667 1.00 92.00 86 ASP A O 1
ATOM 615 N N . GLU A 1 87 ? -9.160 -4.785 -3.595 1.00 90.75 87 GLU A N 1
ATOM 616 C CA . GLU A 1 87 ? -7.905 -5.179 -4.240 1.00 90.75 87 GLU A CA 1
ATOM 617 C C . GLU A 1 87 ? -6.936 -5.831 -3.246 1.00 90.75 87 GLU A C 1
ATOM 619 O O . GLU A 1 87 ? -6.262 -6.819 -3.557 1.00 90.75 87 GLU A O 1
ATOM 624 N N . MET A 1 88 ? -6.915 -5.333 -2.009 1.00 92.75 88 MET A N 1
ATOM 625 C CA . MET A 1 88 ? -6.072 -5.890 -0.959 1.00 92.75 88 MET A CA 1
ATOM 626 C C . MET A 1 88 ? -6.443 -7.340 -0.635 1.00 92.75 88 MET A C 1
ATOM 628 O O . MET A 1 88 ? -5.563 -8.208 -0.564 1.00 92.75 88 MET A O 1
ATOM 632 N N . VAL A 1 89 ? -7.743 -7.628 -0.517 1.00 92.81 89 VAL A N 1
ATOM 633 C CA . VAL A 1 89 ? -8.246 -8.970 -0.171 1.00 92.81 89 VAL A CA 1
ATOM 634 C C . VAL A 1 89 ? -7.997 -10.017 -1.257 1.00 92.81 89 VAL A C 1
ATOM 636 O O . VAL A 1 89 ? -7.897 -11.196 -0.932 1.00 92.81 89 VAL A O 1
ATOM 639 N N . LYS A 1 90 ? -7.829 -9.615 -2.526 1.00 89.69 90 LYS A N 1
ATOM 640 C CA . LYS A 1 90 ? -7.430 -10.532 -3.613 1.00 89.69 90 LYS A CA 1
ATOM 641 C C . LYS A 1 90 ? -5.989 -11.016 -3.469 1.00 89.69 90 LYS A C 1
ATOM 643 O O . LYS A 1 90 ? -5.648 -12.089 -3.957 1.00 89.69 90 LYS A O 1
ATOM 648 N N . THR A 1 91 ? -5.132 -10.208 -2.845 1.00 85.50 91 THR A N 1
ATOM 649 C CA . THR A 1 91 ? -3.688 -10.477 -2.754 1.00 85.50 91 THR A CA 1
ATOM 650 C C . THR A 1 91 ? -3.327 -11.202 -1.462 1.00 85.50 91 THR A C 1
ATOM 652 O O . THR A 1 91 ? -2.500 -12.113 -1.463 1.00 85.50 91 THR A O 1
ATOM 655 N N . VAL A 1 92 ? -3.922 -10.779 -0.345 1.00 87.69 92 VAL A N 1
ATOM 656 C CA . VAL A 1 92 ? -3.704 -11.369 0.976 1.00 87.69 92 VAL A CA 1
ATOM 657 C C . VAL A 1 92 ? -5.059 -11.569 1.633 1.00 87.69 92 VAL A C 1
ATOM 659 O O . VAL A 1 92 ? -5.835 -10.620 1.756 1.00 87.69 92 VAL A O 1
ATOM 662 N N . ASN A 1 93 ? -5.319 -12.793 2.096 1.00 87.50 93 ASN A N 1
ATOM 663 C CA . ASN A 1 93 ? -6.543 -13.112 2.823 1.00 87.50 93 ASN A CA 1
ATOM 664 C C . ASN A 1 93 ? -6.683 -12.201 4.049 1.00 87.50 93 ASN A C 1
ATOM 666 O O . ASN A 1 93 ? -5.779 -12.131 4.888 1.00 87.50 93 ASN A O 1
ATOM 670 N N . SER A 1 94 ? -7.827 -11.524 4.153 1.00 85.81 94 SER A N 1
ATOM 671 C CA . SER A 1 94 ? -8.185 -10.782 5.360 1.00 85.81 94 SER A CA 1
ATOM 672 C C . SER A 1 94 ? -8.342 -11.756 6.536 1.00 85.81 94 SER A C 1
ATOM 674 O O . SER A 1 94 ? -8.928 -12.831 6.356 1.00 85.81 94 SER A O 1
ATOM 676 N N . PRO A 1 95 ? -7.841 -11.426 7.739 1.00 84.00 95 PRO A N 1
ATOM 677 C CA . PRO A 1 95 ? -8.142 -12.205 8.931 1.00 84.00 95 PRO A CA 1
ATOM 678 C C . PRO A 1 95 ? -9.653 -12.255 9.203 1.00 84.00 95 PRO A C 1
ATOM 680 O O . PRO A 1 95 ? -10.405 -11.350 8.836 1.00 84.00 95 PRO A O 1
ATOM 683 N N . SER A 1 96 ? -10.100 -13.311 9.887 1.00 83.25 96 SER A N 1
ATOM 684 C CA . SER A 1 96 ? -11.517 -13.483 10.221 1.00 83.25 96 SER A CA 1
ATOM 685 C C . SER A 1 96 ? -12.067 -12.266 10.969 1.00 83.25 96 SER A C 1
ATOM 687 O O . SER A 1 96 ? -11.475 -11.783 11.934 1.00 83.25 96 SER A O 1
ATOM 689 N N . GLY A 1 97 ? -13.208 -11.758 10.505 1.00 82.00 97 GLY A N 1
ATOM 690 C CA . GLY A 1 97 ? -13.882 -10.609 11.096 1.00 82.00 97 GLY A CA 1
ATOM 691 C C . GLY A 1 97 ? -13.297 -9.244 10.728 1.00 82.00 97 GLY A C 1
ATOM 692 O O . GLY A 1 97 ? -13.889 -8.247 11.138 1.00 82.00 97 GLY A O 1
ATOM 693 N N . LEU A 1 98 ? -12.193 -9.150 9.975 1.00 89.31 98 LEU A N 1
ATOM 694 C CA . LEU A 1 98 ? -11.759 -7.886 9.372 1.00 89.31 98 LEU A CA 1
ATOM 695 C C . LEU A 1 98 ? -12.516 -7.649 8.063 1.00 89.31 98 LEU A C 1
ATOM 697 O O . LEU A 1 98 ? -12.368 -8.400 7.097 1.00 89.31 98 LEU A O 1
ATOM 701 N N . THR A 1 99 ? -13.306 -6.578 8.033 1.00 90.88 99 THR A N 1
ATOM 702 C CA . THR A 1 99 ? -14.048 -6.118 6.854 1.00 90.88 99 THR A CA 1
ATOM 703 C C . THR A 1 99 ? -13.876 -4.612 6.684 1.00 90.88 99 THR A C 1
ATOM 705 O O . THR A 1 99 ? -13.555 -3.902 7.643 1.00 90.88 99 THR A O 1
ATOM 708 N N . LYS A 1 100 ? -14.144 -4.104 5.476 1.00 88.81 100 LYS A N 1
ATOM 709 C CA . LYS A 1 100 ? -14.133 -2.662 5.198 1.00 88.81 100 LYS A CA 1
ATOM 710 C C . LYS A 1 100 ? -15.078 -1.863 6.095 1.00 88.81 100 LYS A C 1
ATOM 712 O O . LYS A 1 100 ? -14.774 -0.728 6.427 1.00 88.81 100 LYS A O 1
ATOM 717 N N . ASP A 1 101 ? -16.181 -2.447 6.552 1.00 87.56 101 ASP A N 1
ATOM 718 C CA . ASP A 1 101 ? -17.140 -1.740 7.413 1.00 87.56 101 ASP A CA 1
ATOM 719 C C . ASP A 1 101 ? -16.628 -1.559 8.846 1.00 87.56 101 ASP A C 1
ATOM 721 O O . ASP A 1 101 ? -17.052 -0.652 9.555 1.00 87.56 101 ASP A O 1
ATOM 725 N N . VAL A 1 102 ? -15.680 -2.397 9.272 1.00 87.31 102 VAL A N 1
ATOM 726 C CA . VAL A 1 102 ? -15.108 -2.348 10.623 1.00 87.31 102 VAL A CA 1
ATOM 727 C C . VAL A 1 102 ? -13.938 -1.364 10.713 1.00 87.31 102 VAL A C 1
ATOM 729 O O . VAL A 1 102 ? -13.585 -0.948 11.816 1.00 87.31 102 VAL A O 1
ATOM 732 N N . ILE A 1 103 ? -13.349 -0.954 9.584 1.00 86.44 103 ILE A N 1
ATOM 733 C CA . ILE A 1 103 ? -12.136 -0.123 9.567 1.00 86.44 103 ILE A CA 1
ATOM 734 C C . ILE A 1 103 ? -12.338 1.243 10.236 1.00 86.44 103 ILE A C 1
ATOM 736 O O . ILE A 1 103 ? -11.434 1.728 10.910 1.00 86.44 103 ILE A O 1
ATOM 740 N N . ASP A 1 104 ? -13.531 1.836 10.136 1.00 83.81 104 ASP A N 1
ATOM 741 C CA . ASP A 1 104 ? -13.824 3.149 10.733 1.00 83.81 104 ASP A CA 1
ATOM 742 C C . ASP A 1 104 ? -13.830 3.111 12.262 1.00 83.81 104 ASP A C 1
ATOM 744 O O . ASP A 1 104 ? -13.534 4.114 12.910 1.00 83.81 104 ASP A O 1
ATOM 748 N N . ASN A 1 105 ? -14.102 1.942 12.843 1.00 82.44 105 ASN A N 1
ATOM 749 C CA . ASN A 1 105 ? -14.117 1.755 14.292 1.00 82.44 105 ASN A CA 1
ATOM 750 C C . ASN A 1 105 ? -12.695 1.703 14.873 1.00 82.44 105 ASN A C 1
ATOM 752 O O . ASN A 1 105 ? -12.508 1.809 16.080 1.00 82.44 105 ASN A O 1
ATOM 756 N N . VAL A 1 106 ? -11.670 1.540 14.029 1.00 84.25 106 VAL A N 1
ATOM 757 C CA . VAL A 1 106 ? -10.270 1.356 14.444 1.00 84.25 106 VAL A CA 1
ATOM 758 C C . VAL A 1 106 ? -9.625 2.651 14.952 1.00 84.25 106 VAL A C 1
ATOM 760 O O . VAL A 1 106 ? -8.584 2.605 15.607 1.00 84.25 106 VAL A O 1
ATOM 763 N N . LYS A 1 107 ? -10.246 3.806 14.688 1.00 79.12 107 LYS A N 1
ATOM 764 C CA . LYS A 1 107 ? -9.738 5.117 15.112 1.00 79.12 107 LYS A CA 1
ATOM 765 C C . LYS A 1 107 ? -9.675 5.291 16.632 1.00 79.12 107 LYS A C 1
ATOM 767 O O . LYS A 1 107 ? -8.889 6.101 17.119 1.00 79.12 107 LYS A O 1
ATOM 772 N N . ASP A 1 108 ? -10.470 4.521 17.369 1.00 78.19 108 ASP A N 1
ATOM 773 C CA . ASP A 1 108 ? -10.559 4.633 18.818 1.00 78.19 108 ASP A CA 1
ATOM 774 C C . ASP A 1 108 ? -9.286 4.103 19.491 1.00 78.19 108 ASP A C 1
ATOM 776 O O . ASP A 1 108 ? -8.828 2.977 19.263 1.00 78.19 108 ASP A O 1
ATOM 780 N N . THR A 1 109 ? -8.698 4.927 20.358 1.00 71.81 109 THR A N 1
ATOM 781 C CA . THR A 1 109 ? -7.535 4.533 21.158 1.00 71.81 109 THR A CA 1
ATOM 782 C C . THR A 1 109 ? -7.886 3.317 22.015 1.00 71.81 109 THR A C 1
ATOM 784 O O . THR A 1 109 ? -8.827 3.354 22.800 1.00 71.81 109 THR A O 1
ATOM 787 N N . GLY A 1 110 ? -7.110 2.239 21.876 1.00 74.94 110 GLY A N 1
ATOM 788 C CA . GLY A 1 110 ? -7.347 0.980 22.587 1.00 74.94 110 GLY A CA 1
ATOM 789 C C . GLY A 1 110 ? -8.235 -0.016 21.839 1.00 74.94 110 GLY A C 1
ATOM 790 O O . GLY A 1 110 ? -8.484 -1.095 22.372 1.00 74.94 110 GLY A O 1
ATOM 791 N N . ASN A 1 111 ? -8.673 0.285 20.607 1.00 83.62 111 ASN A N 1
ATOM 792 C CA . ASN A 1 111 ? -9.394 -0.693 19.799 1.00 83.62 111 ASN A CA 1
ATOM 793 C C . ASN A 1 111 ? -8.505 -1.931 19.542 1.00 83.62 111 ASN A C 1
ATOM 795 O O . ASN A 1 111 ? -7.441 -1.796 18.925 1.00 83.62 111 ASN A O 1
ATOM 799 N N . PRO A 1 112 ? -8.926 -3.144 19.956 1.00 81.75 112 PRO A N 1
ATOM 800 C CA . PRO A 1 112 ? -8.113 -4.352 19.812 1.00 81.75 112 PRO A CA 1
ATOM 801 C C . PRO A 1 112 ? -7.817 -4.701 18.346 1.00 81.75 112 PRO A C 1
ATOM 803 O O . PRO A 1 112 ? -6.791 -5.308 18.053 1.00 81.75 112 PRO A O 1
ATOM 806 N N . ARG A 1 113 ? -8.664 -4.253 17.411 1.00 88.12 113 ARG A N 1
ATOM 807 C CA . ARG A 1 113 ? -8.533 -4.514 15.971 1.00 88.12 113 ARG A CA 1
ATOM 808 C C . ARG A 1 113 ? -7.514 -3.614 15.284 1.00 88.12 113 ARG A C 1
ATOM 810 O O . ARG A 1 113 ? -7.164 -3.877 14.138 1.00 88.12 113 ARG A O 1
ATOM 817 N N . LEU A 1 114 ? -7.010 -2.575 15.953 1.00 89.88 114 LEU A N 1
ATOM 818 C CA . LEU A 1 114 ? -5.960 -1.716 15.403 1.00 89.88 114 LEU A CA 1
ATOM 819 C C . LEU A 1 114 ? -4.731 -2.519 14.989 1.00 89.88 114 LEU A C 1
ATOM 821 O O . LEU A 1 114 ? -4.220 -2.330 13.887 1.00 89.88 114 LEU A O 1
ATOM 825 N N . ASN A 1 115 ? -4.296 -3.433 15.856 1.00 90.56 115 ASN A N 1
ATOM 826 C CA . ASN A 1 115 ? -3.152 -4.293 15.584 1.00 90.56 115 ASN A CA 1
ATOM 827 C C . ASN A 1 115 ? -3.435 -5.251 14.422 1.00 90.56 115 ASN A C 1
ATOM 829 O O . ASN A 1 115 ? -2.547 -5.500 13.606 1.00 90.56 115 ASN A O 1
ATOM 833 N N . ASP A 1 116 ? -4.667 -5.749 14.315 1.00 92.50 116 ASP A N 1
ATOM 834 C CA . ASP A 1 116 ? -5.061 -6.653 13.236 1.00 92.50 116 ASP A CA 1
ATOM 835 C C . ASP A 1 116 ? -5.059 -5.935 11.884 1.00 92.50 116 ASP A C 1
ATOM 837 O O . ASP A 1 116 ? -4.470 -6.435 10.924 1.00 92.50 116 ASP A O 1
ATOM 841 N N . PHE A 1 117 ? -5.649 -4.736 11.808 1.00 92.56 117 PHE A N 1
ATOM 842 C CA . PHE A 1 117 ? -5.655 -3.934 10.583 1.00 92.56 117 PHE A CA 1
ATOM 843 C C . PHE A 1 117 ? -4.248 -3.480 10.207 1.00 92.56 117 PHE A C 1
ATOM 845 O O . PHE A 1 117 ? -3.872 -3.590 9.040 1.00 92.56 117 PHE A O 1
ATOM 852 N N . SER A 1 118 ? -3.439 -3.028 11.170 1.00 92.75 118 SER A N 1
ATOM 853 C CA . SER A 1 118 ? -2.071 -2.606 10.872 1.00 92.75 118 SER A CA 1
ATOM 854 C C . SER A 1 118 ? -1.214 -3.770 10.379 1.00 92.75 118 SER A C 1
ATOM 856 O O . SER A 1 118 ? -0.468 -3.621 9.415 1.00 92.75 118 SER A O 1
ATOM 858 N N . SER A 1 119 ? -1.367 -4.949 10.988 1.00 93.75 119 SER A N 1
ATOM 859 C CA . SER A 1 119 ? -0.676 -6.170 10.564 1.00 93.75 119 SER A CA 1
ATOM 860 C C . SER A 1 119 ? -1.148 -6.654 9.196 1.00 93.75 119 SER A C 1
ATOM 862 O O . SER A 1 119 ? -0.340 -7.116 8.395 1.00 93.75 119 SER A O 1
ATOM 864 N N . TYR A 1 120 ? -2.447 -6.554 8.910 1.00 94.62 120 TYR A N 1
ATOM 865 C CA . TYR A 1 120 ? -2.998 -6.895 7.603 1.00 94.62 120 TYR A CA 1
ATOM 866 C C . TYR A 1 120 ? -2.430 -5.993 6.501 1.00 94.62 120 TYR A C 1
ATOM 868 O O . TYR A 1 120 ? -1.913 -6.495 5.503 1.00 94.62 120 TYR A O 1
ATOM 876 N N . ILE A 1 121 ? -2.452 -4.675 6.717 1.00 94.94 121 ILE A N 1
ATOM 877 C CA . ILE A 1 121 ? -1.916 -3.690 5.770 1.00 94.94 121 ILE A CA 1
ATOM 878 C C . ILE A 1 121 ? -0.412 -3.898 5.570 1.00 94.94 121 ILE A C 1
ATOM 880 O O . ILE A 1 121 ? 0.041 -3.953 4.431 1.00 94.94 121 ILE A O 1
ATOM 884 N N . ASN A 1 122 ? 0.349 -4.105 6.651 1.00 94.50 122 ASN A N 1
ATOM 885 C CA . ASN A 1 122 ? 1.773 -4.440 6.580 1.00 94.50 122 ASN A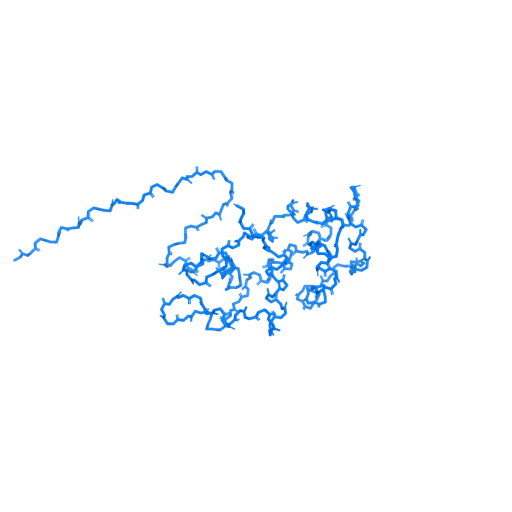 CA 1
ATOM 886 C C . ASN A 1 122 ? 2.025 -5.678 5.708 1.00 94.50 122 ASN A C 1
ATOM 888 O O . ASN A 1 122 ? 2.813 -5.610 4.770 1.00 94.50 122 ASN A O 1
ATOM 892 N N . LYS A 1 123 ? 1.318 -6.788 5.955 1.00 93.81 123 LYS A N 1
ATOM 893 C CA . LYS A 1 123 ? 1.463 -8.019 5.160 1.00 93.81 123 LYS A CA 1
ATOM 894 C C . LYS A 1 123 ? 1.135 -7.798 3.690 1.00 93.81 123 LYS A C 1
ATOM 896 O O . LYS A 1 123 ? 1.830 -8.326 2.823 1.00 93.81 123 LYS A O 1
ATOM 901 N N . TRP A 1 124 ? 0.082 -7.036 3.408 1.00 94.94 124 TRP A N 1
ATOM 902 C CA . TRP A 1 124 ? -0.291 -6.712 2.040 1.00 94.94 124 TRP A CA 1
ATOM 903 C C . TRP A 1 124 ? 0.784 -5.874 1.338 1.00 94.94 124 TRP A C 1
ATOM 905 O O . TRP A 1 124 ? 1.187 -6.212 0.222 1.00 94.94 124 TRP A O 1
ATOM 915 N N . CYS A 1 125 ? 1.306 -4.844 2.008 1.00 94.31 125 CYS A N 1
ATOM 916 C CA . CYS A 1 125 ? 2.400 -4.026 1.495 1.00 94.31 125 CYS A CA 1
ATOM 917 C C . CYS A 1 125 ? 3.666 -4.849 1.265 1.00 94.31 125 CYS A C 1
ATOM 919 O O . CYS A 1 125 ? 4.232 -4.786 0.181 1.00 94.31 125 CYS A O 1
ATOM 921 N N . GLU A 1 126 ? 4.064 -5.680 2.229 1.00 90.88 126 GLU A N 1
ATOM 922 C CA . GLU A 1 126 ? 5.237 -6.551 2.122 1.00 90.88 126 GLU A CA 1
ATOM 923 C C . GLU A 1 126 ? 5.113 -7.568 0.992 1.00 90.88 126 GLU A C 1
ATOM 925 O O . GLU A 1 126 ? 6.094 -7.853 0.310 1.00 90.88 126 GLU A O 1
ATOM 930 N N . ARG A 1 127 ? 3.920 -8.128 0.768 1.00 90.75 127 ARG A N 1
ATOM 931 C CA . ARG A 1 127 ? 3.685 -9.047 -0.349 1.00 90.75 127 ARG A CA 1
ATOM 932 C C . ARG A 1 127 ? 3.793 -8.318 -1.685 1.00 90.75 127 ARG A C 1
ATOM 934 O O . ARG A 1 127 ? 4.486 -8.797 -2.578 1.00 90.75 127 ARG A O 1
ATOM 941 N N . THR A 1 128 ? 3.126 -7.174 -1.794 1.00 91.50 128 THR A N 1
ATOM 942 C CA . THR A 1 128 ? 3.004 -6.400 -3.035 1.00 91.50 128 THR A CA 1
ATOM 943 C C . THR A 1 128 ? 4.313 -5.698 -3.408 1.00 91.50 128 THR A C 1
ATOM 945 O O . THR A 1 128 ? 4.671 -5.640 -4.579 1.00 91.50 128 THR A O 1
ATOM 948 N N . ALA A 1 129 ? 5.092 -5.247 -2.422 1.00 90.31 129 ALA A N 1
ATOM 949 C CA . ALA A 1 129 ? 6.398 -4.613 -2.613 1.00 90.31 129 ALA A CA 1
ATOM 950 C C . ALA A 1 129 ? 7.427 -5.530 -3.290 1.00 90.31 129 ALA A C 1
ATOM 952 O O . ALA A 1 129 ? 8.431 -5.043 -3.800 1.00 90.31 129 ALA A O 1
ATOM 953 N N . ARG A 1 130 ? 7.208 -6.849 -3.278 1.00 89.38 130 ARG A N 1
ATOM 954 C CA . ARG A 1 130 ? 8.102 -7.854 -3.877 1.00 89.38 130 ARG A CA 1
ATOM 955 C C . ARG A 1 130 ? 7.766 -8.166 -5.328 1.00 89.38 130 ARG A C 1
ATOM 957 O O . ARG A 1 130 ? 8.466 -8.957 -5.952 1.00 89.38 130 ARG A O 1
ATOM 964 N N . GLU A 1 131 ? 6.680 -7.606 -5.848 1.00 88.81 131 GLU A N 1
ATOM 965 C CA . GLU A 1 131 ? 6.253 -7.876 -7.213 1.00 88.81 131 GLU A CA 1
ATOM 966 C C . GLU A 1 131 ? 7.087 -7.092 -8.220 1.00 88.81 131 GLU A C 1
ATOM 968 O O . GLU A 1 131 ? 7.464 -5.938 -7.997 1.00 88.81 131 GLU A O 1
ATOM 973 N N . ASN A 1 132 ? 7.381 -7.765 -9.330 1.00 86.44 132 ASN A N 1
ATOM 974 C CA . ASN A 1 132 ? 8.127 -7.219 -10.451 1.00 86.44 132 ASN A CA 1
ATOM 975 C C . ASN A 1 132 ? 7.176 -6.883 -11.593 1.00 86.44 132 ASN A C 1
ATOM 977 O O . ASN A 1 132 ? 6.097 -7.467 -11.710 1.00 86.44 132 ASN A O 1
ATOM 981 N N .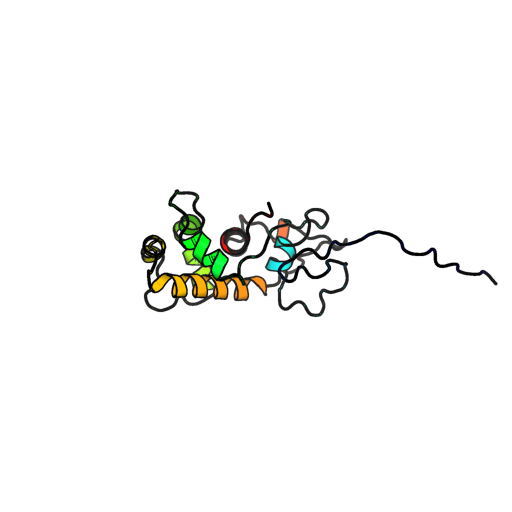 VAL A 1 133 ? 7.601 -5.953 -12.439 1.00 85.88 133 VAL A N 1
ATOM 982 C CA . VAL A 1 133 ? 6.849 -5.520 -13.611 1.00 85.88 133 VAL A CA 1
ATOM 983 C C . VAL A 1 133 ? 7.685 -5.810 -14.839 1.00 85.88 133 VAL A C 1
ATOM 985 O O . VAL A 1 133 ? 8.814 -5.342 -14.973 1.00 85.88 133 VAL A O 1
ATOM 988 N N . ASP A 1 134 ? 7.120 -6.573 -15.767 1.00 86.38 134 ASP A N 1
ATOM 989 C CA . ASP A 1 134 ? 7.817 -6.886 -17.005 1.00 86.38 134 ASP A CA 1
ATOM 990 C C . ASP A 1 134 ? 8.171 -5.609 -17.765 1.00 86.38 134 ASP A C 1
ATOM 992 O O . ASP A 1 134 ? 7.320 -4.756 -18.036 1.00 86.38 134 ASP A O 1
ATOM 996 N N . LYS A 1 135 ? 9.450 -5.504 -18.145 1.00 86.31 135 LYS A N 1
ATOM 997 C CA . LYS A 1 135 ? 10.002 -4.341 -18.855 1.00 86.31 135 LYS A CA 1
ATOM 998 C C . LYS A 1 135 ? 9.764 -3.029 -18.097 1.00 86.31 135 LYS A C 1
ATOM 1000 O O . LYS A 1 135 ? 9.491 -2.003 -18.709 1.00 86.31 135 LYS A O 1
ATOM 1005 N N . SER A 1 136 ? 9.888 -3.065 -16.771 1.00 87.19 136 SER A N 1
ATOM 1006 C CA . SER A 1 136 ? 9.717 -1.915 -15.875 1.00 87.19 136 SER A CA 1
ATOM 1007 C C . SER A 1 136 ? 10.656 -0.737 -16.147 1.00 87.19 136 SER A C 1
ATOM 1009 O O . SER A 1 136 ? 10.389 0.382 -15.707 1.00 87.19 136 SER A O 1
ATOM 1011 N N . LYS A 1 137 ? 11.755 -0.965 -16.868 1.00 86.88 137 LYS A N 1
ATOM 1012 C CA . LYS A 1 137 ? 12.743 0.051 -17.230 1.00 86.88 137 LYS A CA 1
ATOM 1013 C C . LYS A 1 137 ? 12.902 0.159 -18.739 1.00 86.88 137 LYS A C 1
ATOM 1015 O O . LYS A 1 137 ? 12.819 -0.834 -19.461 1.00 86.88 137 LYS A O 1
ATOM 1020 N N . LYS A 1 138 ? 13.196 1.377 -19.184 1.00 87.12 138 LYS A N 1
ATOM 1021 C CA . LYS A 1 138 ? 13.594 1.694 -20.557 1.00 87.12 138 LYS A CA 1
ATOM 1022 C C . LYS A 1 138 ? 15.031 1.232 -20.807 1.00 87.12 138 LYS A C 1
ATOM 1024 O O . LYS A 1 138 ? 15.781 0.950 -19.872 1.00 87.12 138 LYS A O 1
ATOM 1029 N N . GLU A 1 139 ? 15.448 1.229 -22.070 1.00 86.50 139 GLU A N 1
ATOM 1030 C CA . GLU A 1 139 ? 16.814 0.845 -22.469 1.00 86.50 139 GLU A CA 1
ATOM 1031 C C . GLU A 1 139 ? 17.902 1.708 -21.808 1.00 86.50 139 GLU A C 1
ATOM 1033 O O . GLU A 1 139 ? 18.999 1.229 -21.541 1.00 86.50 139 GLU A O 1
ATOM 1038 N N . ASN A 1 140 ? 17.586 2.963 -21.467 1.00 83.00 140 ASN A N 1
ATOM 1039 C CA . ASN A 1 140 ? 18.494 3.874 -20.765 1.00 83.00 140 ASN A CA 1
ATOM 1040 C C . ASN A 1 140 ? 18.570 3.637 -19.239 1.00 83.00 140 ASN A C 1
ATOM 1042 O O . ASN A 1 140 ? 19.199 4.419 -18.527 1.00 83.00 140 ASN A O 1
ATOM 1046 N N . GLY A 1 141 ? 17.904 2.599 -18.721 1.00 83.06 141 GLY A N 1
ATOM 1047 C CA . GLY A 1 141 ? 17.897 2.229 -17.305 1.00 83.06 141 GLY A CA 1
ATOM 104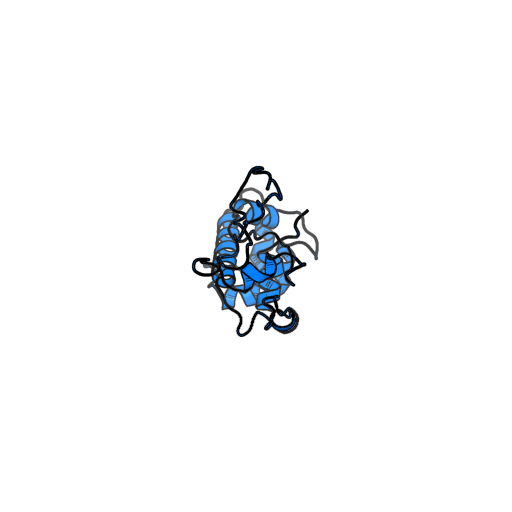8 C C . GLY A 1 141 ? 16.955 3.046 -16.413 1.00 83.06 141 GLY A C 1
ATOM 1049 O O . GLY A 1 141 ? 16.832 2.724 -15.228 1.00 83.06 141 GLY A O 1
ATOM 1050 N N . GLN A 1 142 ? 16.273 4.065 -16.949 1.00 86.38 142 GLN A N 1
ATOM 1051 C CA . GLN A 1 142 ? 15.235 4.805 -16.226 1.00 86.38 142 GLN A CA 1
ATOM 1052 C C . GLN A 1 142 ? 13.939 3.999 -16.145 1.00 86.38 142 GLN A C 1
ATOM 1054 O O . GLN A 1 142 ? 13.661 3.153 -16.998 1.00 86.38 142 GLN A O 1
ATOM 1059 N N . TRP A 1 143 ? 13.124 4.287 -15.135 1.00 86.81 143 TRP A N 1
ATOM 1060 C CA . TRP A 1 143 ? 11.814 3.664 -14.999 1.00 86.81 143 TRP A CA 1
ATOM 1061 C C . TRP A 1 143 ? 10.867 4.075 -16.126 1.00 86.81 143 TRP A C 1
ATOM 1063 O O . TRP A 1 143 ? 10.801 5.242 -16.521 1.00 86.81 143 TRP A O 1
ATOM 1073 N N . ASP A 1 144 ? 10.115 3.101 -16.629 1.00 90.31 144 ASP A N 1
ATOM 1074 C CA . ASP A 1 144 ? 9.064 3.326 -17.607 1.00 90.31 144 ASP A CA 1
ATOM 1075 C C . ASP A 1 144 ? 7.724 3.544 -16.898 1.00 90.31 144 ASP A C 1
ATOM 1077 O O . ASP A 1 144 ? 7.010 2.593 -16.585 1.00 90.31 144 ASP A O 1
ATOM 1081 N N . SER A 1 145 ? 7.382 4.805 -16.615 1.00 87.56 145 SER A N 1
ATOM 1082 C CA . SER A 1 145 ? 6.167 5.172 -15.871 1.00 87.56 145 SER A CA 1
ATOM 1083 C C . SER A 1 145 ? 4.875 4.653 -16.505 1.00 87.56 145 SER A C 1
ATOM 1085 O O . SER A 1 145 ? 3.893 4.454 -15.797 1.00 87.56 145 SER A O 1
ATOM 1087 N N . GLU A 1 146 ? 4.865 4.395 -17.816 1.00 88.56 146 GLU A N 1
ATOM 1088 C CA . GLU A 1 146 ? 3.707 3.819 -18.509 1.00 88.56 146 GLU A CA 1
ATOM 1089 C C . GLU A 1 146 ? 3.395 2.396 -18.020 1.00 88.56 146 GLU A C 1
ATOM 1091 O O . GLU A 1 146 ? 2.234 1.995 -17.967 1.00 88.56 146 GLU A O 1
ATOM 1096 N N . LYS A 1 147 ? 4.412 1.646 -17.573 1.00 87.94 147 LYS A N 1
ATOM 1097 C CA . LYS A 1 147 ? 4.246 0.311 -16.971 1.00 87.94 147 LYS A CA 1
ATOM 1098 C C . LYS A 1 147 ? 3.638 0.347 -15.574 1.00 87.94 147 LYS A C 1
ATOM 1100 O O . LYS A 1 147 ? 3.155 -0.673 -15.088 1.00 87.94 147 LYS A O 1
ATOM 1105 N N . PHE A 1 148 ? 3.633 1.520 -14.955 1.00 85.25 148 PHE A N 1
ATOM 1106 C CA . PHE A 1 148 ? 3.082 1.777 -13.632 1.00 85.25 148 PHE A CA 1
ATOM 1107 C C . PHE A 1 148 ? 1.870 2.713 -13.720 1.00 85.25 148 PHE A C 1
ATOM 1109 O O . PHE A 1 148 ? 1.619 3.503 -12.810 1.00 85.25 148 PHE A O 1
ATOM 1116 N N . ASN A 1 149 ? 1.109 2.652 -14.819 1.00 79.75 149 ASN A N 1
ATOM 1117 C CA . ASN A 1 149 ? -0.116 3.431 -14.951 1.00 79.75 149 ASN A CA 1
ATOM 1118 C C . ASN A 1 149 ? -1.155 2.986 -13.906 1.00 79.75 149 ASN A C 1
ATOM 1120 O O . ASN A 1 149 ? -1.702 1.885 -13.955 1.00 79.75 149 ASN A O 1
ATOM 1124 N N . GLU A 1 150 ? -1.452 3.884 -12.971 1.00 75.19 150 GLU A N 1
ATOM 1125 C CA . GLU A 1 150 ? -2.402 3.692 -11.868 1.00 75.19 150 GLU A CA 1
ATOM 1126 C C . GLU A 1 150 ? -3.865 3.599 -12.339 1.00 75.19 150 GLU A C 1
ATOM 1128 O O . GLU A 1 150 ? -4.726 3.155 -11.581 1.00 75.19 150 GLU A O 1
ATOM 1133 N N . THR A 1 151 ? -4.150 4.008 -13.579 1.00 68.88 151 THR A N 1
ATOM 1134 C CA . THR A 1 151 ? -5.492 3.933 -14.183 1.00 68.88 151 THR A CA 1
ATOM 1135 C C . THR A 1 151 ? -5.848 2.507 -14.594 1.00 68.88 151 THR A C 1
ATOM 1137 O O . THR A 1 151 ? -6.967 2.060 -14.357 1.00 68.88 151 THR A O 1
ATOM 1140 N N . ASP A 1 152 ? -4.876 1.784 -15.154 1.00 70.06 152 ASP A N 1
ATOM 1141 C CA . ASP A 1 152 ? -5.070 0.427 -15.679 1.00 70.06 152 ASP A CA 1
ATOM 1142 C C . ASP A 1 152 ? -4.646 -0.645 -14.666 1.00 70.06 152 ASP A C 1
ATOM 1144 O O . ASP A 1 152 ? -5.044 -1.806 -14.766 1.00 70.06 152 ASP A O 1
ATOM 1148 N N . ASN A 1 153 ? -3.852 -0.257 -13.662 1.00 80.62 153 ASN A N 1
ATOM 1149 C CA . ASN A 1 153 ? -3.365 -1.142 -12.617 1.00 80.62 153 ASN A CA 1
ATOM 1150 C C . ASN A 1 153 ? -3.795 -0.651 -11.228 1.00 80.62 153 ASN A C 1
ATOM 1152 O O . ASN A 1 153 ? -3.061 0.028 -10.504 1.00 80.62 153 ASN A O 1
ATOM 1156 N N . VAL A 1 154 ? -5.011 -1.045 -10.846 1.00 87.69 154 VAL A N 1
ATOM 1157 C CA . VAL A 1 154 ? -5.619 -0.707 -9.548 1.00 87.69 154 VAL A CA 1
ATOM 1158 C C . VAL A 1 154 ? -4.775 -1.163 -8.355 1.00 87.69 154 VAL A C 1
ATOM 1160 O O . VAL A 1 154 ? -4.768 -0.499 -7.321 1.00 87.69 154 VAL A O 1
ATOM 1163 N N . LYS A 1 155 ? -4.002 -2.246 -8.503 1.00 90.00 155 LYS A N 1
ATOM 1164 C CA . LYS A 1 155 ? -3.105 -2.753 -7.461 1.00 90.00 155 LYS A CA 1
ATOM 1165 C C . LYS A 1 155 ? -1.921 -1.830 -7.230 1.00 90.00 155 LYS A C 1
ATOM 1167 O O . LYS A 1 155 ? -1.563 -1.560 -6.084 1.00 90.00 155 LYS A O 1
ATOM 1172 N N . TRP A 1 156 ? -1.336 -1.314 -8.306 1.00 89.50 156 TRP A N 1
ATOM 1173 C CA . TRP A 1 156 ? -0.270 -0.328 -8.205 1.00 89.50 156 TRP A CA 1
ATOM 1174 C C . TRP A 1 156 ? -0.762 0.972 -7.555 1.00 89.50 156 TRP A C 1
ATOM 1176 O O . TRP A 1 156 ? -0.120 1.491 -6.639 1.00 89.50 156 TRP A O 1
ATOM 1186 N N . LYS A 1 157 ? -1.950 1.445 -7.950 1.00 91.44 157 LYS A N 1
ATOM 1187 C CA . LYS A 1 157 ? -2.596 2.599 -7.312 1.00 91.44 157 LYS A CA 1
ATOM 1188 C C . LYS A 1 157 ? -2.794 2.380 -5.810 1.00 91.44 157 LYS A C 1
ATOM 1190 O O . LYS A 1 157 ? -2.385 3.219 -5.007 1.00 91.44 157 LYS A O 1
ATOM 1195 N N . ALA A 1 158 ? -3.351 1.229 -5.432 1.00 93.06 158 ALA A N 1
ATOM 1196 C CA . ALA A 1 158 ? -3.503 0.841 -4.036 1.00 93.06 158 ALA A CA 1
ATOM 1197 C C . ALA A 1 158 ? -2.150 0.822 -3.312 1.00 93.06 158 ALA A C 1
ATOM 1199 O O . ALA A 1 158 ? -2.036 1.342 -2.206 1.00 93.06 158 ALA A O 1
ATOM 1200 N N . PHE A 1 159 ? -1.095 0.287 -3.933 1.00 93.06 159 PHE A N 1
ATOM 1201 C CA . PHE A 1 159 ? 0.220 0.195 -3.300 1.00 93.06 159 PHE A CA 1
ATOM 1202 C C . PHE A 1 159 ? 0.791 1.580 -3.013 1.00 93.06 159 PHE A C 1
ATOM 1204 O O . PHE A 1 159 ? 1.242 1.855 -1.901 1.00 93.06 159 PHE A O 1
ATOM 1211 N N . LYS A 1 160 ? 0.725 2.483 -3.989 1.00 91.44 160 LYS A N 1
ATOM 1212 C CA . LYS A 1 160 ? 1.189 3.856 -3.818 1.00 91.44 160 LYS A CA 1
ATOM 1213 C C . LYS A 1 160 ? 0.418 4.589 -2.723 1.00 91.44 160 LYS A C 1
ATOM 1215 O O . LYS A 1 160 ? 1.044 5.260 -1.905 1.00 91.44 160 LYS A O 1
ATOM 1220 N N . GLU A 1 161 ? -0.906 4.488 -2.695 1.00 91.44 161 GLU A N 1
ATOM 1221 C CA . GLU A 1 161 ? -1.731 5.227 -1.731 1.00 91.44 161 GLU A CA 1
ATOM 1222 C C . GLU A 1 161 ? -1.688 4.628 -0.318 1.00 91.44 161 GLU A C 1
ATOM 1224 O O . GLU A 1 161 ? -1.708 5.366 0.666 1.00 91.44 161 GLU A O 1
ATOM 1229 N N . VAL A 1 162 ? -1.586 3.303 -0.204 1.00 94.00 162 VAL A N 1
ATOM 1230 C CA . VAL A 1 162 ? -1.626 2.595 1.082 1.00 94.00 162 VAL A CA 1
ATOM 1231 C C . VAL A 1 162 ? -0.226 2.407 1.667 1.00 94.00 162 VAL A C 1
ATOM 1233 O O . VAL A 1 162 ? -0.020 2.645 2.851 1.00 94.00 162 VAL A O 1
ATOM 1236 N N . CYS A 1 163 ? 0.761 2.022 0.859 1.00 94.94 163 CYS A N 1
ATOM 1237 C CA . CYS A 1 163 ? 2.080 1.609 1.347 1.00 94.94 163 CYS A CA 1
ATOM 1238 C C . CYS A 1 163 ? 3.141 2.704 1.283 1.00 94.94 163 CYS A C 1
ATOM 1240 O O . CYS A 1 163 ? 4.270 2.478 1.730 1.00 94.94 163 CYS A O 1
ATOM 1242 N N . THR A 1 164 ? 2.825 3.877 0.726 1.00 93.44 164 THR A N 1
ATOM 1243 C CA . THR A 1 164 ? 3.797 4.965 0.589 1.00 93.44 164 THR A CA 1
ATOM 1244 C C . THR A 1 164 ? 3.192 6.340 0.854 1.00 93.44 164 THR A C 1
ATOM 1246 O O . THR A 1 164 ? 2.025 6.597 0.568 1.00 93.44 164 THR A O 1
ATOM 1249 N N . ILE A 1 165 ? 4.013 7.267 1.338 1.00 90.19 165 ILE A N 1
ATOM 1250 C CA . ILE A 1 165 ? 3.641 8.667 1.581 1.00 90.19 165 ILE A CA 1
ATOM 1251 C C . ILE A 1 165 ? 4.592 9.612 0.840 1.00 90.19 165 ILE A C 1
ATOM 1253 O O . ILE A 1 165 ? 5.692 9.213 0.452 1.00 90.19 165 ILE A O 1
ATOM 1257 N N . GLN A 1 166 ? 4.181 10.864 0.627 1.00 87.19 166 GLN A N 1
ATOM 1258 C CA . GLN A 1 166 ? 5.102 11.888 0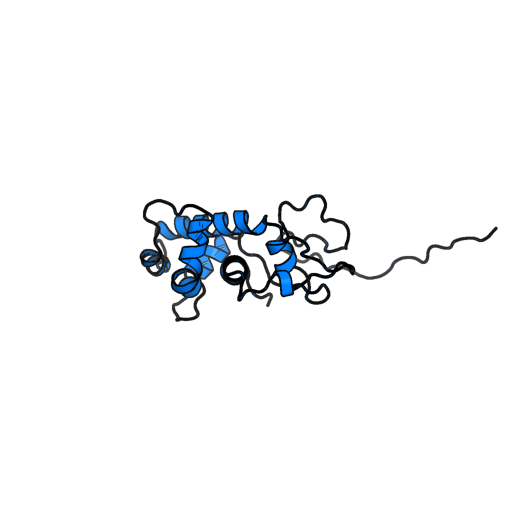.125 1.00 87.19 166 GLN A CA 1
ATOM 1259 C C . GLN A 1 166 ? 6.238 12.111 1.134 1.00 87.19 166 GLN A C 1
ATOM 1261 O O . GLN A 1 166 ? 6.021 12.042 2.346 1.00 87.19 166 GLN A O 1
ATOM 1266 N N . LYS A 1 167 ? 7.456 12.334 0.628 1.00 79.31 167 LYS A N 1
ATOM 1267 C CA . LYS A 1 167 ? 8.561 12.837 1.446 1.00 79.31 167 LYS A CA 1
ATOM 1268 C C . LYS A 1 167 ? 8.292 14.326 1.680 1.00 79.31 167 LYS A C 1
ATOM 1270 O O . LYS A 1 167 ? 8.125 15.057 0.708 1.00 79.31 167 LYS A O 1
ATOM 1275 N N . ASN A 1 168 ? 8.167 14.723 2.944 1.00 56.34 168 ASN A N 1
ATOM 1276 C CA . ASN A 1 168 ? 8.127 16.135 3.334 1.00 56.34 168 ASN A CA 1
ATOM 1277 C C . ASN A 1 168 ? 9.535 16.725 3.328 1.00 56.34 168 ASN A C 1
ATOM 1279 O O . ASN A 1 168 ? 10.474 15.961 3.655 1.00 56.34 168 ASN A O 1
#

pLDDT: mean 77.44, std 19.94, range [28.72, 94.94]

Foldseek 3Di:
DDDDDDDDDDDDDPPPDDDDDPDDPDPPPPPDDLFADLQCQQCDDVVLVGNNWAFCLQPLVVLLVQLQDDDDCPRLLVCCLPQCVVVLCVQPPQPPPDDSVCSNVSNDPPDPCSSSVSVSSSVSLSRLRNDYFVCQADPVNGGDCVSLPCVVDVSSVSNPSRGTDHDD

Secondary structure (DSSP, 8-state):
------PPP--------SSS------TT-TTS-SS-HHHHHHHS-GGGT---EEE-TT-HHHHHHHHHSPP-TTSHHHHIIIIIHHHHHHHSPPPTT--TTTGGGGGSTT-THHHHHHHHHHHHHHHHTT---TT-B-TTSSB-GGGG-TTT-HHHHHHHHHHEEE--

Sequence (168 aa):
MTPQALGAGAAGAAVIGGGGTLAAYAAGAFGNSPYGDYYLYATASTTNGGQDRKYIGSDLSKIQELLKAADGSSSWRASIKNTHWDEMVKTVNSPSGLTKDVIDNVKDTGNPRLNDFSSYINKWCERTARENVDKSKKENGQWDSEKFNETDNVKWKAFKEVCTIQKN

Mean predicted aligned error: 10.99 Å